Protein AF-A0A8S3IKU3-F1 (afdb_monomer)

Sequence (130 aa):
AINTFRRENDRFWILTIHPTLNLFAAGHDNGMLVFKLERERPVYAVVGNLVYYVKEKYLRRLEITTSKDVPLMQLRSGPRAPYYSMSYNPAENAILLTTRVPAQPDTSIYDLYTIPKDAGESNSSTQSPD

Secondary structure (DSSP, 8-state):
-PPP---TT--EEEEEE-SSSS-EEEEETTEEEEE-SS-----EEEETTEEEEEETTEEEEEETTTTEEEEEEEPP---SSPP-EEEEETTTTEEEEEEEETTEEEEEEEEEEEPPTTTT----------

InterPro domains:
  IPR015943 WD40/YVTN repeat-like-containing domain superfamily [G3DSA:2.130.10.10] (1-38)

Structure (mmCIF, N/CA/C/O backbone):
data_AF-A0A8S3IKU3-F1
#
_entry.id   AF-A0A8S3IKU3-F1
#
loop_
_atom_site.group_PDB
_atom_site.id
_atom_site.type_symbol
_atom_site.label_atom_id
_atom_site.label_alt_id
_atom_site.label_comp_id
_atom_site.label_asym_id
_atom_site.label_entity_id
_atom_site.label_seq_id
_atom_site.pdbx_PDB_ins_code
_atom_site.Cartn_x
_atom_site.Cartn_y
_atom_site.Cartn_z
_atom_site.occupancy
_atom_site.B_iso_or_equiv
_atom_site.auth_seq_id
_atom_site.auth_comp_i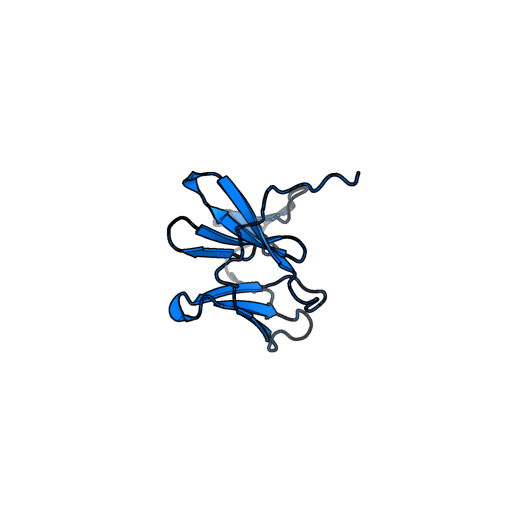d
_atom_site.auth_asym_id
_atom_site.auth_atom_id
_atom_site.pdbx_PDB_model_num
ATOM 1 N N . ALA A 1 1 ? 13.731 -6.017 -0.900 1.00 52.28 1 ALA A N 1
ATOM 2 C CA . ALA A 1 1 ? 14.420 -6.747 -1.977 1.00 52.28 1 ALA A CA 1
ATOM 3 C C . ALA A 1 1 ? 14.115 -6.056 -3.297 1.00 52.28 1 ALA A C 1
ATOM 5 O O . ALA A 1 1 ? 12.947 -5.790 -3.563 1.00 52.28 1 ALA A O 1
ATOM 6 N N . ILE A 1 2 ? 15.150 -5.705 -4.060 1.00 59.25 2 ILE A N 1
ATOM 7 C CA . ILE A 1 2 ? 15.010 -5.272 -5.454 1.00 59.25 2 ILE A CA 1
ATOM 8 C C . ILE A 1 2 ? 14.673 -6.523 -6.267 1.00 59.25 2 ILE A C 1
ATOM 10 O O . ILE A 1 2 ? 15.374 -7.527 -6.157 1.00 59.25 2 ILE A O 1
ATOM 14 N N . ASN A 1 3 ? 13.583 -6.484 -7.032 1.00 66.06 3 ASN A N 1
ATOM 15 C CA . ASN A 1 3 ? 13.268 -7.565 -7.961 1.00 66.06 3 ASN A CA 1
ATOM 16 C C . ASN A 1 3 ? 14.167 -7.426 -9.190 1.00 66.06 3 ASN A C 1
ATOM 18 O O . ASN A 1 3 ? 14.099 -6.420 -9.895 1.00 66.06 3 ASN A O 1
ATOM 22 N N . THR A 1 4 ? 14.983 -8.443 -9.449 1.00 70.38 4 THR A N 1
ATOM 23 C CA . THR A 1 4 ? 15.854 -8.496 -10.624 1.00 70.38 4 THR A CA 1
ATOM 24 C C . THR A 1 4 ? 15.169 -9.298 -11.723 1.00 70.38 4 THR A C 1
ATOM 26 O O . THR A 1 4 ? 14.902 -10.4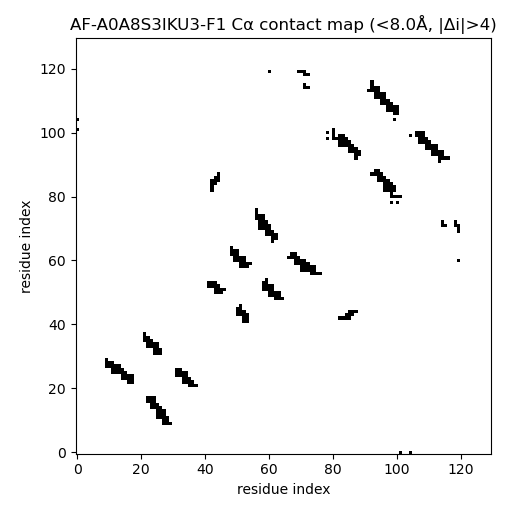85 -11.553 1.00 70.38 4 THR A O 1
ATOM 29 N N . PHE A 1 5 ? 14.903 -8.656 -12.860 1.00 72.25 5 PHE A N 1
ATOM 30 C CA . PHE A 1 5 ? 14.415 -9.315 -14.070 1.00 72.25 5 PHE A CA 1
ATOM 31 C C . PHE A 1 5 ? 15.546 -9.374 -15.089 1.00 72.25 5 PHE A C 1
ATOM 33 O O . PHE A 1 5 ? 16.197 -8.365 -15.353 1.00 72.25 5 PHE A O 1
ATOM 40 N N . ARG A 1 6 ? 15.779 -10.552 -15.669 1.00 79.19 6 ARG A N 1
ATOM 41 C CA . ARG A 1 6 ? 16.803 -10.760 -16.693 1.00 79.19 6 ARG A CA 1
ATOM 42 C C . ARG A 1 6 ? 16.130 -11.137 -18.007 1.00 79.19 6 ARG A C 1
ATOM 44 O O . ARG A 1 6 ? 15.289 -12.031 -18.030 1.00 79.19 6 ARG A O 1
ATOM 51 N N . ARG A 1 7 ? 16.496 -10.445 -19.086 1.00 81.25 7 ARG A N 1
ATOM 52 C CA . ARG A 1 7 ? 16.055 -10.738 -20.453 1.00 81.25 7 ARG A CA 1
ATOM 53 C C . ARG A 1 7 ? 17.279 -10.850 -21.344 1.00 81.25 7 ARG A C 1
ATOM 55 O O . ARG A 1 7 ? 17.833 -9.846 -21.765 1.00 81.25 7 ARG A O 1
ATOM 62 N N . GLU A 1 8 ? 17.734 -12.078 -21.555 1.00 81.06 8 GLU A N 1
ATOM 63 C CA . GLU A 1 8 ? 19.041 -12.343 -22.173 1.00 81.06 8 GLU A CA 1
ATOM 64 C C . GLU A 1 8 ? 19.095 -12.001 -23.663 1.00 81.06 8 GLU A C 1
ATOM 66 O O . GLU A 1 8 ? 20.161 -11.676 -24.172 1.00 81.06 8 GLU A O 1
ATOM 71 N N . ASN A 1 9 ? 17.944 -12.018 -24.335 1.00 86.12 9 ASN A N 1
ATOM 72 C CA . ASN A 1 9 ? 17.846 -11.790 -25.776 1.00 86.12 9 ASN A CA 1
ATOM 73 C C . ASN A 1 9 ? 17.394 -10.366 -26.143 1.00 86.12 9 ASN A C 1
ATOM 75 O O . ASN A 1 9 ? 17.254 -10.071 -27.324 1.00 86.12 9 ASN A O 1
ATOM 79 N N . ASP A 1 10 ? 17.147 -9.492 -25.161 1.00 88.81 10 ASP A N 1
ATOM 80 C CA . ASP A 1 10 ? 16.719 -8.112 -25.411 1.00 88.81 10 ASP A CA 1
ATOM 81 C C . ASP A 1 10 ? 17.933 -7.172 -25.358 1.00 88.81 10 ASP A C 1
ATOM 83 O O . ASP A 1 10 ? 18.500 -6.939 -24.285 1.00 88.81 10 ASP A O 1
ATOM 87 N N . ARG A 1 11 ? 18.323 -6.577 -26.495 1.00 92.75 11 ARG A N 1
ATOM 88 C CA . ARG A 1 11 ? 19.300 -5.483 -26.491 1.00 92.75 11 ARG A CA 1
ATOM 89 C C . ARG A 1 11 ? 18.597 -4.174 -26.150 1.00 92.75 11 ARG A C 1
ATOM 91 O O . ARG A 1 11 ? 17.778 -3.675 -26.916 1.00 92.75 11 ARG A O 1
ATOM 98 N N . PHE A 1 12 ? 18.961 -3.586 -25.016 1.00 93.00 12 PHE A N 1
ATOM 99 C CA . PHE A 1 12 ? 18.531 -2.243 -24.631 1.00 93.00 12 PHE A CA 1
ATOM 100 C C . PHE A 1 12 ? 19.454 -1.198 -25.262 1.00 93.00 12 PHE A C 1
ATOM 102 O O . PHE A 1 12 ? 20.677 -1.325 -25.187 1.00 93.00 12 PHE A O 1
ATOM 109 N N . TRP A 1 13 ? 18.884 -0.170 -25.887 1.00 95.62 13 TRP A N 1
ATOM 110 C CA . TRP A 1 13 ? 19.659 0.849 -26.614 1.00 95.62 13 TRP A CA 1
ATOM 111 C C . TRP A 1 13 ? 19.247 2.291 -26.302 1.00 95.62 13 TRP A C 1
ATOM 113 O O . TRP A 1 13 ? 19.937 3.221 -26.715 1.00 95.62 13 TRP A O 1
ATOM 123 N N . ILE A 1 14 ? 18.181 2.498 -25.527 1.00 96.75 14 ILE A N 1
ATOM 124 C CA . ILE A 1 14 ? 17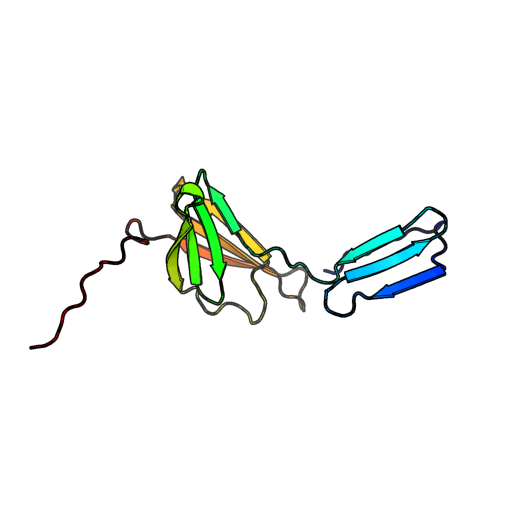.807 3.817 -25.010 1.00 96.75 14 ILE A CA 1
ATOM 125 C C . ILE A 1 14 ? 17.295 3.710 -23.575 1.00 96.75 14 ILE A C 1
ATOM 127 O O . ILE A 1 14 ? 16.593 2.762 -23.217 1.00 96.75 14 ILE A O 1
ATOM 131 N N . LEU A 1 15 ? 17.639 4.707 -22.763 1.00 96.75 15 LEU A N 1
ATOM 132 C CA . LEU A 1 15 ? 17.191 4.856 -21.386 1.00 96.75 15 LEU A CA 1
ATOM 133 C C . LEU A 1 15 ? 16.823 6.321 -21.145 1.00 96.75 15 LEU A C 1
ATOM 135 O O . LEU A 1 15 ? 17.574 7.218 -21.522 1.00 96.75 15 LEU A O 1
ATOM 139 N N . THR A 1 16 ? 15.688 6.563 -20.497 1.00 96.81 16 THR A N 1
ATOM 140 C CA . THR A 1 16 ? 15.307 7.896 -20.022 1.00 96.81 16 THR A CA 1
ATOM 141 C C . THR A 1 16 ? 14.713 7.816 -18.625 1.00 96.81 16 THR A C 1
ATOM 143 O O . THR A 1 16 ? 14.093 6.820 -18.252 1.00 96.81 16 THR A O 1
ATOM 146 N N . ILE A 1 17 ? 14.912 8.871 -17.845 1.00 96.75 17 ILE A N 1
ATOM 147 C CA . ILE A 1 17 ? 14.441 8.990 -16.468 1.00 96.75 17 ILE A CA 1
ATOM 148 C C . ILE A 1 17 ? 13.369 10.076 -16.459 1.00 96.75 17 ILE A C 1
ATOM 150 O O . ILE A 1 17 ? 13.547 11.122 -17.086 1.00 96.75 17 ILE A O 1
ATOM 154 N N . HIS A 1 18 ? 12.251 9.851 -15.770 1.00 95.81 18 HIS A N 1
ATOM 155 C CA . HIS A 1 18 ? 11.269 10.916 -15.599 1.00 95.81 18 HIS A CA 1
ATOM 156 C C . HIS A 1 18 ? 11.874 12.030 -14.725 1.00 95.81 18 HIS A C 1
ATOM 158 O O . HIS A 1 18 ? 12.461 11.718 -13.690 1.00 95.81 18 HIS A O 1
ATOM 164 N N . PRO A 1 19 ? 11.723 13.323 -15.072 1.00 95.25 19 PRO A N 1
ATOM 165 C CA . PRO A 1 19 ? 12.419 14.411 -14.376 1.00 95.25 19 PRO A CA 1
ATOM 166 C C . PRO A 1 19 ? 12.029 14.565 -12.898 1.00 95.25 19 PRO A C 1
ATOM 168 O O . PRO A 1 19 ? 12.805 15.099 -12.112 1.00 95.25 19 PRO A O 1
ATOM 171 N N . THR A 1 20 ? 10.828 14.121 -12.515 1.00 91.69 20 THR A N 1
ATOM 172 C CA . THR A 1 20 ? 10.272 14.324 -11.161 1.00 91.69 20 THR A CA 1
ATOM 173 C C . THR A 1 20 ? 9.635 13.089 -10.528 1.00 91.69 20 THR A C 1
ATOM 175 O O . THR A 1 20 ? 9.281 13.126 -9.354 1.00 91.69 20 THR A O 1
ATOM 178 N N . LEU A 1 21 ? 9.450 12.005 -11.284 1.00 90.12 21 LEU A N 1
ATOM 179 C CA . LEU A 1 21 ? 8.772 10.804 -10.794 1.00 90.12 21 LEU A CA 1
ATOM 180 C C . LEU A 1 21 ? 9.808 9.707 -10.620 1.00 90.12 21 LEU A C 1
ATOM 182 O O . LEU A 1 21 ? 10.816 9.665 -11.321 1.00 90.12 21 LEU A O 1
ATOM 186 N N . ASN A 1 22 ? 9.502 8.778 -9.728 1.00 89.69 22 ASN A N 1
ATOM 187 C CA . ASN A 1 22 ? 10.260 7.558 -9.504 1.00 89.69 22 ASN A CA 1
ATOM 188 C C . ASN A 1 22 ? 9.999 6.574 -10.672 1.00 89.69 22 ASN A C 1
ATOM 190 O O . ASN A 1 22 ? 9.357 5.537 -10.550 1.00 89.69 22 ASN A O 1
ATOM 194 N N . LEU A 1 23 ? 10.402 6.954 -11.880 1.00 92.75 23 LEU A N 1
ATOM 195 C CA . LEU A 1 23 ? 10.156 6.179 -13.089 1.00 92.75 23 LEU A CA 1
ATOM 196 C C . LEU A 1 23 ? 11.341 6.299 -14.039 1.00 92.75 23 LEU A C 1
ATOM 198 O O . LEU A 1 23 ? 11.900 7.381 -14.221 1.00 92.75 23 LEU A O 1
ATOM 202 N N . PHE A 1 24 ? 11.670 5.199 -14.704 1.00 94.00 24 PHE A N 1
ATOM 203 C CA . PHE A 1 24 ? 12.543 5.215 -15.871 1.00 94.00 24 PHE A CA 1
ATOM 204 C C . PHE A 1 24 ? 11.964 4.333 -16.973 1.00 94.00 24 PHE A C 1
ATOM 206 O O . PHE A 1 24 ? 11.297 3.335 -16.698 1.00 94.00 24 PHE A O 1
ATOM 213 N N . ALA A 1 25 ? 12.204 4.712 -18.222 1.00 96.56 25 ALA A N 1
ATOM 214 C CA . ALA A 1 25 ? 11.800 3.951 -19.392 1.00 96.56 25 ALA A CA 1
ATOM 215 C C . ALA A 1 25 ? 13.036 3.445 -20.134 1.00 96.56 25 ALA A C 1
ATOM 217 O O . ALA A 1 25 ? 14.004 4.181 -20.325 1.00 96.56 25 ALA A O 1
ATOM 218 N N . ALA A 1 26 ? 12.991 2.185 -20.545 1.00 95.56 26 ALA A N 1
ATOM 219 C CA . ALA A 1 26 ? 14.053 1.499 -21.260 1.00 95.56 26 ALA A CA 1
ATOM 220 C C . ALA A 1 26 ? 13.491 0.945 -22.574 1.00 95.56 26 ALA A C 1
ATOM 222 O O . ALA A 1 26 ? 12.533 0.168 -22.560 1.00 95.56 26 ALA A O 1
ATOM 223 N N . GLY A 1 27 ? 14.068 1.361 -23.700 1.00 96.75 27 GLY A N 1
ATOM 224 C CA . GLY A 1 27 ? 13.730 0.841 -25.024 1.00 96.75 27 GLY A CA 1
ATOM 225 C C . GLY A 1 27 ? 14.683 -0.281 -25.432 1.00 96.75 27 GLY A C 1
ATOM 226 O O . GLY A 1 27 ? 15.896 -0.185 -25.219 1.00 96.75 27 GLY A O 1
ATOM 227 N N . HIS A 1 28 ? 14.122 -1.342 -26.001 1.00 95.25 28 HIS A N 1
ATOM 228 C CA . HIS A 1 28 ? 14.832 -2.513 -26.503 1.00 95.25 28 HIS A CA 1
ATOM 229 C C . HIS A 1 28 ? 14.224 -2.990 -27.825 1.00 95.25 28 HIS A C 1
ATOM 231 O O . HIS A 1 28 ? 13.190 -2.491 -28.261 1.00 95.25 28 HIS A O 1
ATOM 237 N N . ASP A 1 29 ? 14.854 -3.972 -28.464 1.00 94.31 29 ASP A N 1
ATOM 238 C CA . ASP A 1 29 ? 14.460 -4.471 -29.793 1.00 94.31 29 ASP A CA 1
ATOM 239 C C . ASP A 1 29 ? 12.981 -4.887 -29.904 1.00 94.31 29 ASP A C 1
ATOM 241 O O . ASP A 1 29 ? 12.358 -4.705 -30.946 1.00 94.31 29 ASP A O 1
ATOM 245 N N . ASN A 1 30 ? 12.403 -5.402 -28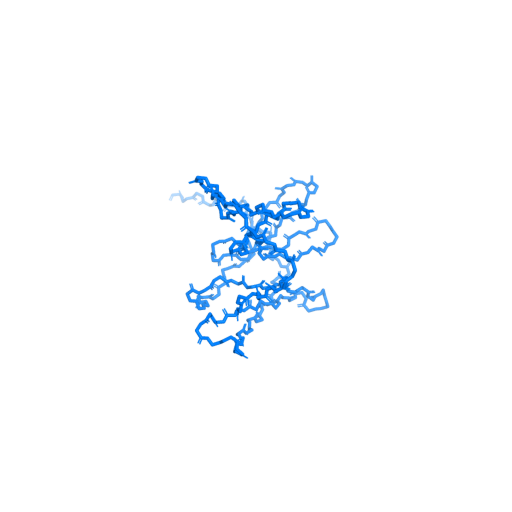.816 1.00 91.69 30 ASN A N 1
ATOM 246 C CA . ASN A 1 30 ? 11.024 -5.892 -28.766 1.00 91.69 30 ASN A CA 1
ATOM 247 C C . ASN A 1 30 ? 10.020 -4.870 -28.189 1.00 91.69 30 ASN A C 1
ATOM 249 O O . ASN A 1 30 ? 8.859 -5.220 -27.973 1.00 91.69 30 ASN A O 1
ATOM 253 N N . GLY A 1 31 ? 10.436 -3.627 -27.906 1.00 92.62 31 GLY A N 1
ATOM 254 C CA . GLY A 1 31 ? 9.543 -2.564 -27.435 1.00 92.62 31 GLY A CA 1
ATOM 255 C C . GLY A 1 31 ? 10.111 -1.697 -26.309 1.00 92.62 31 GLY A C 1
ATOM 256 O O . GLY A 1 31 ? 11.276 -1.306 -26.316 1.00 92.62 31 GLY A O 1
ATOM 257 N N . MET A 1 32 ? 9.255 -1.336 -25.349 1.00 92.81 32 MET A N 1
ATOM 258 C CA . MET A 1 32 ? 9.585 -0.424 -24.250 1.00 92.81 32 MET A CA 1
ATOM 259 C C . MET A 1 32 ? 9.085 -0.968 -22.912 1.00 92.81 32 MET A C 1
ATOM 261 O O . MET A 1 32 ? 7.960 -1.456 -22.802 1.00 92.81 32 MET A O 1
ATOM 265 N N . LEU A 1 33 ? 9.908 -0.815 -21.878 1.00 92.88 33 LEU A N 1
ATOM 266 C CA . LEU A 1 33 ? 9.574 -1.119 -20.490 1.00 92.88 33 LEU A CA 1
ATOM 267 C C . LEU A 1 33 ? 9.616 0.163 -19.660 1.00 92.88 33 LEU A C 1
ATOM 269 O O . LEU A 1 33 ? 10.548 0.951 -19.793 1.00 92.88 33 LEU A O 1
ATOM 273 N N . VAL A 1 34 ? 8.634 0.350 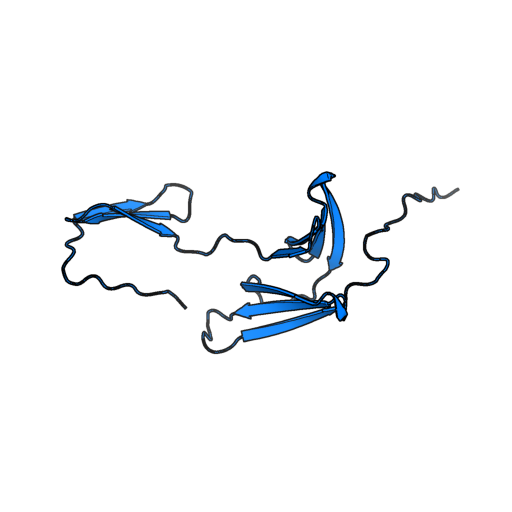-18.777 1.00 92.75 34 VAL A N 1
ATOM 274 C CA . VAL A 1 34 ? 8.621 1.437 -17.788 1.00 92.75 34 VAL A CA 1
ATOM 275 C C . VAL A 1 34 ? 8.735 0.822 -16.402 1.00 92.75 34 VAL A C 1
ATOM 277 O O . VAL A 1 34 ? 7.899 0.017 -15.992 1.00 92.75 34 VAL A O 1
ATOM 280 N N . PHE A 1 35 ? 9.782 1.201 -15.681 1.00 88.81 35 PHE A N 1
ATOM 281 C CA . PHE A 1 35 ? 10.095 0.699 -14.355 1.00 88.81 35 PHE A CA 1
ATOM 282 C C . PHE A 1 35 ? 9.860 1.768 -13.301 1.00 88.81 35 PHE A C 1
ATOM 284 O O . PHE A 1 35 ? 10.139 2.945 -13.514 1.00 88.81 35 PHE A O 1
ATOM 291 N N . LYS A 1 36 ? 9.403 1.315 -12.137 1.00 88.62 36 LYS A N 1
ATOM 292 C CA . LYS A 1 36 ? 9.258 2.107 -10.921 1.00 88.62 36 LYS A CA 1
ATOM 293 C C . LYS A 1 36 ? 10.273 1.600 -9.897 1.00 88.62 36 LYS A C 1
ATOM 295 O O . LYS A 1 36 ? 10.265 0.407 -9.599 1.00 88.62 36 LYS A O 1
ATOM 300 N N . LEU A 1 37 ? 11.153 2.466 -9.405 1.00 78.75 37 LEU A N 1
ATOM 301 C CA . LEU A 1 37 ? 12.239 2.125 -8.470 1.00 78.75 37 LEU A CA 1
ATOM 302 C C . LEU A 1 37 ? 11.690 1.800 -7.078 1.00 78.75 37 LEU A C 1
ATOM 304 O O . LEU A 1 37 ? 12.057 0.804 -6.458 1.00 78.75 37 LEU A O 1
ATOM 308 N N . GLU A 1 38 ? 10.768 2.634 -6.609 1.00 77.69 38 GLU A N 1
ATOM 309 C CA . GLU A 1 38 ? 10.171 2.556 -5.288 1.00 77.69 38 GLU A CA 1
ATOM 310 C C . GLU A 1 38 ? 8.674 2.284 -5.371 1.00 77.69 38 GLU A C 1
ATOM 312 O O . GLU A 1 38 ? 7.945 2.736 -6.262 1.00 77.69 38 GLU A O 1
ATOM 317 N N . ARG A 1 39 ? 8.171 1.536 -4.396 1.00 78.06 39 ARG A N 1
ATOM 318 C CA . ARG A 1 39 ? 6.739 1.304 -4.284 1.00 78.06 39 ARG A CA 1
ATOM 319 C C . ARG A 1 39 ? 6.066 2.565 -3.742 1.00 78.06 39 ARG A C 1
ATOM 321 O O . ARG A 1 39 ? 6.195 2.871 -2.568 1.00 78.06 39 ARG A O 1
ATOM 328 N N . GLU A 1 40 ? 5.238 3.201 -4.562 1.00 74.31 40 GLU A N 1
ATOM 329 C CA . GLU A 1 40 ? 4.404 4.330 -4.112 1.00 74.31 40 GLU A CA 1
ATOM 330 C C . GLU A 1 40 ? 3.071 3.912 -3.493 1.00 74.31 40 GLU A C 1
ATOM 332 O O . GLU A 1 40 ? 2.400 4.752 -2.913 1.00 74.31 40 GLU A O 1
ATOM 337 N N . ARG A 1 41 ? 2.647 2.644 -3.628 1.00 79.06 41 ARG A N 1
ATOM 338 C CA . ARG A 1 41 ? 1.336 2.195 -3.127 1.00 79.06 41 ARG A CA 1
ATOM 339 C C . ARG A 1 41 ? 1.267 2.396 -1.608 1.00 79.06 41 ARG A C 1
ATOM 341 O O . ARG A 1 41 ? 1.924 1.606 -0.912 1.00 79.06 41 ARG A O 1
ATOM 348 N N . PRO A 1 42 ? 0.463 3.360 -1.110 1.00 84.38 42 PRO A N 1
ATOM 349 C CA . PRO A 1 42 ? 0.258 3.545 0.315 1.00 84.38 42 PRO A CA 1
ATOM 350 C C . PRO A 1 42 ? -0.321 2.272 0.915 1.00 84.38 42 PRO A C 1
ATOM 352 O O . PRO A 1 42 ? -0.874 1.419 0.215 1.00 84.38 42 PRO A O 1
ATOM 355 N N . VAL A 1 43 ? -0.170 2.122 2.219 1.00 91.25 43 VAL A N 1
ATOM 356 C CA . VAL A 1 43 ? -0.639 0.924 2.902 1.00 91.25 43 VAL A CA 1
ATOM 357 C C . VAL A 1 43 ? -2.093 1.119 3.279 1.00 91.25 43 VAL A C 1
ATOM 359 O O . VAL A 1 43 ? -2.411 2.059 4.008 1.00 91.25 43 VAL A O 1
ATOM 362 N N . TYR A 1 44 ? -2.958 0.248 2.766 1.00 95.50 44 TYR A N 1
ATOM 363 C CA . TYR A 1 44 ? -4.387 0.309 3.023 1.00 95.50 44 TYR A CA 1
ATOM 364 C C . TYR A 1 44 ? -5.032 -1.079 3.043 1.00 95.50 44 TYR A C 1
ATOM 366 O O . TYR A 1 44 ? -4.480 -2.038 2.501 1.00 95.50 44 TYR A O 1
ATOM 374 N N . ALA A 1 45 ? -6.220 -1.154 3.636 1.00 95.56 45 ALA A N 1
ATOM 375 C CA . ALA A 1 45 ? -7.140 -2.280 3.561 1.00 95.56 45 ALA A CA 1
ATOM 376 C C . ALA A 1 45 ? -8.550 -1.750 3.268 1.00 95.56 45 ALA A C 1
ATOM 378 O O . ALA A 1 45 ? -8.981 -0.769 3.873 1.00 95.56 45 ALA A O 1
ATOM 379 N N . VAL A 1 46 ? -9.262 -2.387 2.335 1.00 95.12 46 VAL A N 1
ATOM 380 C CA . VAL A 1 46 ? -10.633 -2.010 1.955 1.00 95.12 46 VAL A CA 1
ATOM 381 C C . VAL A 1 46 ? -11.610 -3.024 2.531 1.00 95.12 46 VAL A C 1
ATOM 383 O O . VAL A 1 46 ? -11.409 -4.228 2.382 1.00 95.12 46 VAL A O 1
ATOM 386 N N . VAL A 1 47 ? -12.662 -2.536 3.183 1.00 93.56 47 VAL A N 1
ATOM 387 C CA . VAL A 1 47 ? -13.695 -3.345 3.836 1.00 93.56 47 VAL A CA 1
ATOM 388 C C . VAL A 1 47 ? -15.052 -2.711 3.547 1.00 93.56 47 VAL A C 1
ATOM 390 O O . VAL A 1 47 ? -15.437 -1.723 4.172 1.00 93.56 47 VAL A O 1
ATOM 393 N N . GLY A 1 48 ? -15.776 -3.249 2.565 1.00 93.88 48 GLY A N 1
ATOM 394 C CA . GLY A 1 48 ? -17.010 -2.627 2.080 1.00 93.88 48 GLY A CA 1
ATOM 395 C C . GLY A 1 48 ? -16.758 -1.191 1.602 1.00 93.88 48 GLY A C 1
ATOM 396 O O . GLY A 1 48 ? -15.941 -0.972 0.712 1.00 93.88 48 GLY A O 1
ATOM 397 N N . ASN A 1 49 ? -17.440 -0.220 2.216 1.00 95.00 49 ASN A N 1
ATOM 398 C CA . ASN A 1 49 ? -17.310 1.210 1.908 1.00 95.00 49 ASN A CA 1
ATOM 399 C C . ASN A 1 49 ? -16.175 1.923 2.675 1.00 95.00 49 ASN A C 1
ATOM 401 O O . ASN A 1 49 ? -16.025 3.140 2.578 1.00 95.00 49 ASN A O 1
ATOM 405 N N . LEU A 1 50 ? -15.411 1.192 3.487 1.00 94.62 50 LEU A N 1
ATOM 406 C CA . LEU A 1 50 ? -14.373 1.750 4.347 1.00 94.62 50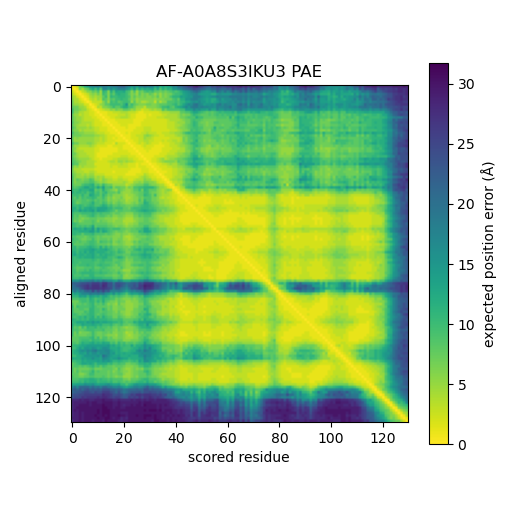 LEU A CA 1
ATOM 407 C C . LEU A 1 50 ? -12.984 1.430 3.796 1.00 94.62 50 LEU A C 1
ATOM 409 O O . LEU A 1 50 ? -12.699 0.298 3.407 1.00 94.62 50 LEU A O 1
ATOM 413 N N . VAL A 1 51 ? -12.097 2.418 3.830 1.00 96.25 51 VAL A N 1
ATOM 414 C CA . VAL A 1 51 ? -10.667 2.268 3.563 1.00 96.25 51 VAL A CA 1
ATOM 415 C C . VAL A 1 51 ? -9.909 2.611 4.831 1.00 96.25 51 VAL A C 1
ATOM 417 O O . VAL A 1 51 ? -9.913 3.754 5.288 1.00 96.25 51 VAL A O 1
ATOM 420 N N . TYR A 1 52 ? -9.227 1.623 5.391 1.00 96.31 52 TYR A N 1
ATOM 421 C CA . TYR A 1 52 ? -8.227 1.839 6.425 1.00 96.31 52 TYR A CA 1
ATOM 422 C C . TYR A 1 52 ? -6.905 2.148 5.752 1.00 96.31 52 TYR A C 1
ATOM 424 O O . TYR A 1 52 ? -6.514 1.426 4.841 1.00 96.31 52 TYR A O 1
ATOM 432 N N . TYR A 1 53 ? -6.213 3.199 6.173 1.00 95.56 53 TYR A N 1
ATOM 433 C CA . TYR A 1 53 ? -4.933 3.567 5.581 1.00 95.56 53 TYR A CA 1
ATOM 434 C C . TYR A 1 53 ? -4.010 4.245 6.591 1.00 95.56 53 TYR A C 1
ATOM 436 O O . TYR A 1 53 ? -4.455 4.753 7.622 1.00 95.56 53 TYR A O 1
ATOM 444 N N . VAL A 1 54 ? -2.707 4.235 6.303 1.00 93.31 54 VAL A N 1
ATOM 445 C CA . VAL A 1 54 ? -1.714 4.951 7.113 1.00 93.31 54 VAL A CA 1
ATOM 446 C C . VAL A 1 54 ? -1.362 6.275 6.452 1.00 93.31 54 VAL A C 1
ATOM 448 O O . VAL A 1 54 ? -0.956 6.305 5.289 1.00 93.31 54 VAL A O 1
ATOM 451 N N . LYS A 1 55 ? -1.461 7.364 7.215 1.00 91.44 55 LYS A N 1
ATOM 452 C CA . LYS A 1 55 ? -0.947 8.683 6.836 1.00 91.44 55 LYS A CA 1
ATOM 453 C C . LYS A 1 55 ? -0.111 9.230 7.975 1.00 91.44 55 LYS A C 1
ATOM 455 O O . LYS A 1 55 ? -0.590 9.315 9.105 1.00 91.44 55 LYS A O 1
ATOM 460 N N . GLU A 1 56 ? 1.129 9.595 7.664 1.00 87.25 56 GLU A N 1
ATOM 461 C CA . GLU A 1 56 ? 2.123 10.016 8.655 1.00 87.25 56 GLU A CA 1
ATOM 462 C C . GLU A 1 56 ? 2.272 8.950 9.754 1.00 87.25 56 GLU A C 1
ATOM 464 O O . GLU A 1 56 ? 2.759 7.854 9.486 1.00 87.25 56 GLU A O 1
ATOM 469 N N . LYS A 1 57 ? 1.827 9.245 10.979 1.00 88.50 57 LYS A N 1
ATOM 470 C CA . LYS A 1 57 ? 1.850 8.320 12.120 1.00 88.50 57 LYS A CA 1
ATOM 471 C C . LYS A 1 57 ? 0.457 7.878 12.559 1.00 88.50 57 LYS A C 1
ATOM 473 O O . LYS A 1 57 ? 0.319 7.351 13.655 1.00 88.50 57 LYS A O 1
ATOM 478 N N . TYR A 1 58 ? -0.571 8.095 11.746 1.00 92.56 58 TYR A N 1
ATOM 479 C CA . TYR A 1 58 ? -1.949 7.786 12.110 1.00 92.56 58 TYR A CA 1
ATOM 480 C C . TYR A 1 58 ? -2.523 6.686 11.232 1.00 92.56 58 TYR A C 1
ATOM 482 O O . TYR A 1 58 ? -2.418 6.725 10.003 1.00 92.56 58 TYR A O 1
ATOM 490 N N . LEU A 1 59 ? -3.189 5.738 11.883 1.00 94.56 59 LEU A N 1
ATOM 491 C CA . LEU A 1 59 ? -4.174 4.900 11.227 1.00 94.56 59 LEU A CA 1
ATOM 492 C C . LEU A 1 59 ? -5.445 5.728 11.045 1.00 94.56 59 LEU A C 1
ATOM 494 O O . LEU A 1 59 ? -5.956 6.310 12.005 1.00 94.56 59 LEU A O 1
ATOM 498 N N . ARG A 1 60 ? -5.955 5.772 9.821 1.00 95.88 60 ARG A N 1
ATOM 499 C CA . ARG A 1 60 ? -7.133 6.551 9.441 1.00 95.88 60 ARG A CA 1
ATOM 500 C C . ARG A 1 60 ? -8.166 5.657 8.774 1.00 95.88 60 ARG A C 1
ATOM 502 O O . ARG A 1 60 ? -7.814 4.638 8.179 1.00 95.88 60 ARG A O 1
ATOM 509 N N . ARG A 1 61 ? -9.431 6.057 8.874 1.00 95.81 61 ARG A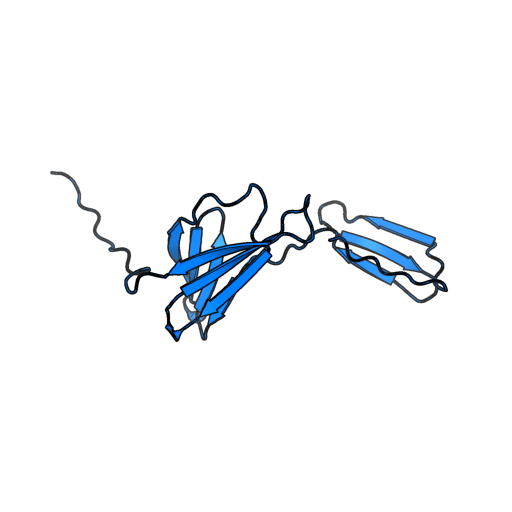 N 1
ATOM 510 C CA . ARG A 1 61 ? -10.565 5.443 8.184 1.00 95.81 61 ARG A CA 1
ATOM 511 C C . ARG A 1 61 ? -11.201 6.474 7.272 1.00 95.81 61 ARG A C 1
ATOM 513 O O . ARG A 1 61 ? -11.669 7.503 7.751 1.00 95.81 61 ARG A O 1
ATOM 520 N N . LEU A 1 62 ? -11.241 6.162 5.987 1.00 96.69 62 LEU A N 1
ATOM 521 C CA . LEU A 1 62 ? -11.984 6.902 4.981 1.00 96.69 62 LEU A CA 1
ATOM 522 C C . LEU A 1 62 ? -13.248 6.120 4.629 1.00 96.69 62 LEU A C 1
ATOM 524 O O . LEU A 1 62 ? -13.170 4.948 4.274 1.00 96.69 62 LEU A O 1
ATOM 528 N N . GLU A 1 63 ? -14.400 6.766 4.700 1.00 96.62 63 GLU A N 1
ATOM 529 C CA . GLU A 1 63 ? -15.630 6.265 4.095 1.00 96.62 63 GLU A CA 1
ATOM 530 C C . GLU A 1 63 ? -15.724 6.781 2.654 1.00 96.62 63 GLU A C 1
ATOM 532 O O . GLU A 1 63 ? -15.751 7.990 2.431 1.00 96.62 63 GLU A O 1
ATOM 537 N N . ILE A 1 64 ? -15.747 5.882 1.664 1.00 95.81 64 ILE A N 1
ATOM 538 C CA . ILE A 1 64 ? -15.614 6.259 0.246 1.00 95.81 64 ILE A CA 1
ATOM 539 C C . ILE A 1 64 ? -16.823 7.078 -0.220 1.00 95.81 64 ILE A C 1
ATOM 541 O O . ILE A 1 64 ? -16.647 8.113 -0.857 1.00 95.81 64 ILE A O 1
ATOM 545 N N . THR A 1 65 ? -18.049 6.656 0.112 1.00 96.62 65 THR A N 1
ATOM 546 C CA . THR A 1 65 ? -19.270 7.351 -0.344 1.00 96.62 65 THR A CA 1
ATOM 547 C C . THR A 1 65 ? -19.374 8.781 0.177 1.00 96.62 65 THR A C 1
ATOM 549 O O . THR A 1 65 ? -19.758 9.676 -0.569 1.00 96.62 65 THR A O 1
ATOM 552 N N . THR A 1 66 ? -19.049 9.009 1.450 1.00 96.75 66 THR A N 1
ATOM 553 C CA . THR A 1 66 ? -19.193 10.326 2.096 1.00 96.75 66 THR A CA 1
ATOM 554 C C . THR A 1 66 ? -17.910 11.153 2.034 1.00 96.75 66 THR A C 1
ATOM 556 O O . THR A 1 66 ? -17.922 12.331 2.381 1.00 96.75 66 THR A O 1
ATOM 559 N N . SER A 1 67 ? -16.792 10.539 1.629 1.00 96.25 67 SER A N 1
ATOM 560 C CA . SER A 1 67 ? -15.438 11.087 1.772 1.00 96.25 67 SER A CA 1
ATOM 561 C C . SER A 1 67 ? -15.091 11.501 3.211 1.00 96.25 67 SER A C 1
ATOM 563 O O . SER A 1 67 ? -14.181 12.302 3.431 1.00 96.25 67 SER A O 1
ATOM 565 N N . LYS A 1 68 ? -15.799 10.958 4.214 1.00 96.38 68 LYS A N 1
ATOM 566 C CA . LYS A 1 68 ? -15.533 11.242 5.625 1.00 96.38 68 LYS A CA 1
ATOM 567 C C . LYS A 1 68 ? -14.251 10.537 6.050 1.00 96.38 68 LYS A C 1
ATOM 569 O O . LYS A 1 68 ? -14.170 9.311 6.035 1.00 96.38 68 LYS A O 1
ATOM 574 N N . ASP A 1 69 ? -13.266 11.322 6.467 1.00 96.06 69 ASP A N 1
ATOM 575 C CA . ASP A 1 69 ? -11.940 10.850 6.851 1.00 96.06 69 ASP A CA 1
ATOM 576 C C . ASP A 1 69 ? -11.672 11.125 8.333 1.00 96.06 69 ASP A C 1
ATOM 578 O O . ASP A 1 69 ? -11.604 12.281 8.756 1.00 96.06 69 ASP A O 1
ATOM 582 N N . VAL A 1 70 ? -11.499 10.064 9.124 1.00 95.25 70 VAL A N 1
ATOM 583 C CA . VAL A 1 70 ? -11.314 10.169 10.575 1.00 95.25 70 VAL A CA 1
ATOM 584 C C . VAL A 1 70 ? -10.033 9.455 11.019 1.00 95.25 70 VAL A C 1
ATOM 586 O O . VAL A 1 70 ? -9.831 8.286 10.671 1.00 95.25 70 VAL A O 1
ATOM 589 N N . PRO A 1 71 ? -9.150 10.112 11.798 1.00 94.94 71 PRO A N 1
ATOM 590 C CA . PRO A 1 71 ? -8.048 9.422 12.456 1.00 94.94 71 PRO A CA 1
ATOM 591 C C . PRO A 1 71 ? -8.590 8.487 13.543 1.00 94.94 71 PRO A C 1
ATOM 593 O O . PRO A 1 71 ? -9.416 8.891 14.355 1.00 94.94 71 PRO A O 1
ATOM 596 N N . LEU A 1 72 ? -8.120 7.241 13.568 1.00 94.75 72 LEU A N 1
ATOM 597 C CA . LEU A 1 72 ? -8.545 6.244 14.554 1.00 94.75 72 LEU A CA 1
ATOM 598 C C . LEU A 1 72 ? -7.589 6.174 15.741 1.00 94.75 72 LEU A C 1
ATOM 600 O O . LEU A 1 72 ? -8.019 6.113 16.886 1.00 94.75 72 LEU A O 1
ATOM 604 N N . MET A 1 73 ? -6.287 6.144 15.460 1.00 93.56 73 MET A N 1
ATOM 605 C CA . MET A 1 73 ? -5.248 6.074 16.483 1.00 93.56 73 MET A CA 1
ATOM 606 C C . MET A 1 73 ? -3.900 6.510 15.928 1.00 93.56 73 MET A C 1
ATOM 608 O O . MET A 1 73 ? -3.631 6.399 14.726 1.00 93.56 73 MET A O 1
ATOM 612 N N . GLN A 1 74 ? -3.031 6.953 16.830 1.00 92.44 74 GLN A N 1
ATOM 613 C CA . GLN A 1 74 ? -1.619 7.109 16.534 1.00 92.44 74 GLN A CA 1
ATOM 614 C C . GLN A 1 74 ? -0.943 5.736 16.592 1.00 92.44 74 GLN A C 1
ATOM 616 O O . GLN A 1 74 ? -1.067 5.000 17.570 1.00 92.44 74 GLN A O 1
ATOM 621 N N . LEU A 1 75 ? -0.234 5.383 15.528 1.00 91.31 75 LEU A N 1
ATOM 622 C CA . LEU A 1 75 ? 0.592 4.189 15.474 1.00 91.31 75 LEU A CA 1
ATOM 623 C C . LEU A 1 75 ? 1.822 4.401 16.352 1.00 91.31 75 LEU A C 1
ATOM 625 O O . LEU A 1 75 ? 2.366 5.509 16.430 1.00 91.31 75 LEU A O 1
ATOM 629 N N . ARG A 1 76 ? 2.295 3.325 16.989 1.00 85.06 76 ARG A N 1
ATOM 630 C CA . ARG A 1 76 ? 3.582 3.367 17.685 1.00 85.06 76 ARG A CA 1
ATOM 631 C C . ARG A 1 76 ? 4.649 3.779 16.678 1.00 85.06 76 ARG A C 1
ATOM 633 O O . ARG A 1 76 ? 4.538 3.487 15.486 1.00 85.06 76 ARG A O 1
ATOM 640 N N . SER A 1 77 ? 5.677 4.479 17.154 1.00 65.44 77 SER A N 1
ATOM 641 C CA . SER A 1 77 ? 6.829 4.816 16.323 1.00 65.44 77 SER A CA 1
ATOM 642 C C . SER A 1 77 ? 7.578 3.522 15.984 1.00 65.44 77 SER A C 1
ATOM 644 O O . SER A 1 77 ? 8.521 3.146 16.672 1.00 65.44 77 SER A O 1
ATOM 646 N N . GLY A 1 78 ? 7.099 2.819 14.956 1.00 63.41 78 GLY A N 1
ATOM 647 C CA . GLY A 1 78 ? 7.766 1.695 14.314 1.00 63.41 78 GLY A CA 1
ATOM 648 C C . GLY A 1 78 ? 9.018 2.162 13.564 1.00 63.41 78 GLY A C 1
ATOM 649 O O . GLY A 1 78 ? 9.347 3.351 13.609 1.00 63.41 78 GLY A O 1
ATOM 650 N N . PRO A 1 79 ? 9.752 1.247 12.907 1.00 56.72 79 PRO A N 1
ATOM 651 C CA . PRO A 1 79 ? 11.085 1.502 12.357 1.00 56.72 79 PRO A CA 1
ATOM 652 C C . PRO A 1 79 ? 11.117 2.763 11.487 1.00 56.72 79 PRO A C 1
ATOM 654 O O . PRO A 1 79 ? 10.104 3.146 10.916 1.00 56.72 79 PRO A O 1
ATOM 657 N N . ARG A 1 80 ? 12.295 3.364 11.274 1.00 66.00 80 ARG A N 1
ATOM 658 C CA . ARG A 1 80 ? 12.487 4.495 10.332 1.00 66.00 80 ARG A CA 1
ATOM 659 C C . ARG A 1 80 ? 11.983 4.223 8.892 1.00 66.00 80 ARG A C 1
ATOM 661 O O . ARG A 1 80 ? 12.054 5.115 8.055 1.00 66.00 80 ARG A O 1
ATOM 668 N N . ALA A 1 81 ? 11.530 3.003 8.597 1.00 76.44 81 ALA A N 1
ATOM 669 C CA . ALA A 1 81 ? 11.049 2.544 7.307 1.00 76.44 81 ALA A CA 1
ATOM 670 C C . ALA A 1 81 ? 9.509 2.607 7.214 1.00 76.44 81 ALA A C 1
ATOM 672 O O . ALA A 1 81 ? 8.820 2.334 8.198 1.00 76.44 81 ALA A O 1
ATOM 673 N N . PRO A 1 82 ? 8.955 2.914 6.029 1.00 82.06 82 PRO A N 1
ATOM 674 C CA . PRO A 1 82 ? 7.515 2.906 5.806 1.00 82.06 82 PRO A CA 1
ATOM 675 C C . PRO A 1 82 ? 6.930 1.496 5.954 1.00 82.06 82 PRO A C 1
ATOM 677 O O . PRO A 1 82 ? 7.577 0.492 5.638 1.00 82.06 82 PRO A O 1
ATOM 680 N N . TYR A 1 83 ? 5.667 1.426 6.375 1.00 89.44 83 TYR A N 1
ATOM 681 C CA . TYR A 1 83 ? 4.914 0.176 6.376 1.00 89.44 83 TYR A CA 1
ATOM 682 C C . TYR A 1 83 ? 4.823 -0.395 4.947 1.00 89.44 83 TYR A C 1
ATOM 684 O O . TYR A 1 83 ? 4.630 0.325 3.967 1.00 89.44 83 TYR A O 1
ATOM 692 N N . TYR A 1 84 ? 4.967 -1.711 4.823 1.00 88.19 84 TYR A N 1
ATOM 693 C CA . TYR A 1 84 ? 4.958 -2.444 3.560 1.00 88.19 84 TYR A CA 1
ATOM 694 C C . TYR A 1 84 ? 3.569 -2.992 3.210 1.00 88.19 84 TYR A C 1
ATOM 696 O O . TYR A 1 84 ? 3.155 -2.948 2.053 1.00 88.19 84 TYR A O 1
ATOM 704 N N . SER A 1 85 ? 2.824 -3.526 4.172 1.00 91.38 85 SER A N 1
ATOM 705 C CA . SER A 1 85 ? 1.484 -4.085 3.932 1.00 91.38 85 SER A CA 1
ATOM 706 C C . SER A 1 85 ? 0.587 -3.941 5.153 1.00 91.38 85 SER A C 1
ATOM 708 O O . SER A 1 85 ? 1.076 -3.783 6.270 1.00 91.38 85 SER A O 1
ATOM 710 N N . MET A 1 86 ? -0.724 -3.972 4.911 1.00 94.56 86 MET A N 1
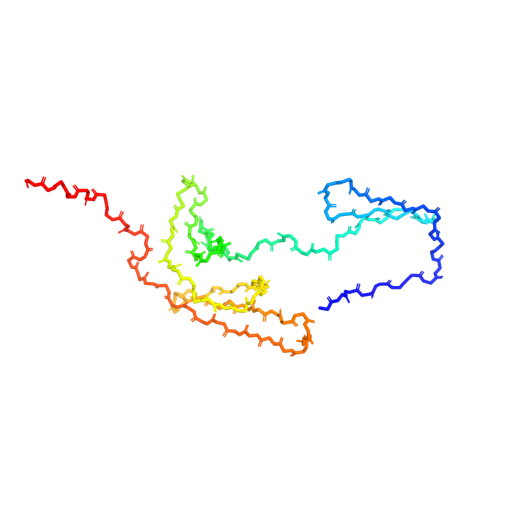ATOM 711 C CA . MET A 1 86 ? -1.778 -3.906 5.916 1.00 94.56 86 MET A CA 1
ATOM 712 C C . MET A 1 86 ? -2.768 -5.032 5.633 1.00 94.56 86 MET A C 1
ATOM 714 O O . MET A 1 86 ? -3.134 -5.250 4.480 1.00 94.56 86 MET A O 1
ATOM 718 N N . SER A 1 87 ? -3.199 -5.722 6.682 1.00 95.25 87 SER A N 1
ATOM 719 C CA . SER A 1 87 ? -4.319 -6.660 6.641 1.00 95.25 87 SER A CA 1
ATOM 720 C C . SER A 1 87 ? -5.307 -6.304 7.743 1.00 95.25 87 SER A C 1
ATOM 722 O O . SER A 1 87 ? -4.883 -5.973 8.850 1.00 95.25 87 SER A O 1
ATOM 724 N N . TYR A 1 88 ? -6.603 -6.360 7.444 1.00 96.06 88 TYR A N 1
ATOM 725 C CA . TYR A 1 88 ? -7.671 -6.123 8.412 1.00 96.06 88 TYR A CA 1
ATOM 726 C C . TYR A 1 88 ? -8.404 -7.427 8.721 1.00 96.06 88 TYR A C 1
ATOM 728 O O . TYR A 1 88 ? -8.799 -8.153 7.809 1.00 96.06 88 TYR A O 1
ATOM 736 N N . ASN A 1 89 ? -8.609 -7.696 10.008 1.00 95.19 89 ASN A N 1
ATOM 737 C CA . ASN A 1 89 ? -9.421 -8.794 10.505 1.00 95.19 89 ASN A CA 1
ATOM 738 C C . ASN A 1 89 ? -10.741 -8.245 11.084 1.00 95.19 89 ASN A C 1
ATOM 740 O O . ASN A 1 89 ? -10.708 -7.625 12.152 1.00 95.19 89 ASN A O 1
ATOM 744 N N . PRO A 1 90 ? -11.896 -8.498 10.438 1.00 91.56 90 PRO A N 1
ATOM 745 C CA . PRO A 1 90 ? -13.190 -8.018 10.916 1.00 91.56 90 PRO A CA 1
ATOM 746 C C . PRO A 1 90 ? -13.645 -8.680 12.221 1.00 91.56 90 PRO A C 1
ATOM 748 O O . PRO A 1 90 ? -14.353 -8.039 12.991 1.00 91.56 90 PRO A O 1
ATOM 751 N N . ALA A 1 91 ? -13.236 -9.923 12.499 1.00 92.75 91 ALA A N 1
ATOM 752 C CA . ALA A 1 91 ? -13.668 -10.638 13.704 1.00 92.75 91 ALA A CA 1
ATOM 753 C C . ALA A 1 91 ? -13.131 -9.980 14.986 1.00 92.75 91 ALA A C 1
ATOM 755 O O . ALA A 1 91 ? -13.846 -9.863 15.974 1.00 92.75 91 ALA A O 1
ATOM 756 N N . GLU A 1 92 ? -11.893 -9.486 14.926 1.00 93.31 92 GLU A N 1
ATOM 757 C CA . GLU A 1 92 ? -11.191 -8.867 16.058 1.00 93.31 92 GLU A CA 1
ATOM 758 C C . GLU A 1 92 ? -11.134 -7.335 15.960 1.00 93.31 92 GLU A C 1
ATOM 760 O O . GLU A 1 92 ? -10.491 -6.678 16.777 1.00 93.31 92 GLU A O 1
ATOM 765 N N . ASN A 1 93 ? -11.755 -6.754 14.924 1.00 93.25 93 ASN A N 1
ATOM 766 C CA . ASN A 1 93 ? -11.605 -5.348 14.542 1.00 93.25 93 ASN A CA 1
ATOM 767 C C . ASN A 1 93 ? -10.135 -4.883 14.601 1.00 93.25 93 ASN A C 1
ATOM 769 O O . ASN A 1 93 ? -9.810 -3.844 15.178 1.00 93.25 93 ASN A O 1
ATOM 773 N N . ALA A 1 94 ? -9.231 -5.695 14.053 1.00 95.81 94 ALA A N 1
ATOM 774 C CA . ALA A 1 94 ? -7.794 -5.540 14.237 1.00 95.81 94 ALA A CA 1
ATOM 775 C C . ALA A 1 94 ? -7.063 -5.383 12.905 1.00 95.81 94 ALA A C 1
ATOM 777 O O . ALA A 1 94 ? -7.465 -5.931 11.880 1.00 95.81 94 ALA A O 1
ATOM 778 N N . ILE A 1 95 ? -5.958 -4.646 12.931 1.00 95.75 95 ILE A N 1
ATOM 779 C CA . ILE A 1 95 ? -5.070 -4.427 11.798 1.00 95.75 95 ILE A CA 1
ATOM 780 C C . ILE A 1 95 ? -3.693 -4.988 12.107 1.00 95.75 95 ILE A C 1
ATOM 782 O O . ILE A 1 95 ? -3.086 -4.656 13.124 1.00 95.75 95 ILE A O 1
ATOM 786 N N . LEU A 1 96 ? -3.179 -5.780 11.171 1.00 95.62 96 LEU A N 1
ATOM 787 C CA . LEU A 1 96 ? -1.789 -6.198 11.131 1.00 95.62 96 LEU A CA 1
ATOM 788 C C . LEU A 1 96 ? -1.033 -5.322 10.131 1.00 95.62 96 LEU A C 1
ATOM 790 O O . LEU A 1 96 ? -1.324 -5.345 8.932 1.00 95.62 96 LEU A O 1
ATOM 794 N N . LEU A 1 97 ? -0.053 -4.569 10.621 1.00 94.19 97 LEU A N 1
ATOM 795 C CA . LEU A 1 97 ? 0.900 -3.832 9.801 1.00 94.19 97 LEU A CA 1
ATOM 796 C C . LEU A 1 97 ? 2.203 -4.617 9.687 1.00 94.19 97 LEU A C 1
ATOM 798 O O . LEU A 1 97 ? 2.699 -5.166 10.666 1.00 94.19 97 LEU A O 1
ATOM 802 N N . THR A 1 98 ? 2.774 -4.652 8.488 1.00 92.38 98 THR A N 1
ATOM 803 C CA . THR A 1 98 ? 4.067 -5.293 8.228 1.00 92.38 98 THR A CA 1
ATOM 804 C C . THR A 1 98 ? 5.072 -4.248 7.792 1.00 92.38 98 THR A C 1
ATOM 806 O O . THR A 1 98 ? 4.811 -3.518 6.840 1.00 92.38 98 THR A O 1
ATOM 809 N N . THR A 1 99 ? 6.247 -4.228 8.409 1.00 89.62 99 THR A N 1
ATOM 810 C CA . THR A 1 99 ? 7.396 -3.427 7.977 1.00 89.62 99 THR A CA 1
ATOM 811 C C . THR A 1 99 ? 8.509 -4.360 7.522 1.00 89.62 99 THR A C 1
ATOM 813 O O . THR A 1 99 ? 8.873 -5.290 8.239 1.00 89.62 99 THR A O 1
ATOM 816 N N . ARG A 1 100 ? 9.070 -4.117 6.334 1.00 85.69 100 ARG A N 1
ATOM 817 C CA . ARG A 1 100 ? 10.267 -4.825 5.857 1.00 85.69 100 ARG A CA 1
ATOM 818 C C . ARG A 1 100 ? 11.488 -3.964 6.127 1.00 85.69 100 ARG A C 1
ATOM 820 O O . ARG A 1 100 ? 11.487 -2.792 5.761 1.00 85.69 100 ARG A O 1
ATOM 827 N N . VAL A 1 101 ? 12.523 -4.534 6.736 1.00 81.94 101 VAL A N 1
ATOM 828 C CA . VAL A 1 101 ? 13.765 -3.806 7.018 1.00 81.94 101 VAL A CA 1
ATOM 829 C C . VAL A 1 101 ? 14.651 -3.862 5.769 1.00 81.94 101 VAL A C 1
ATOM 831 O O . VAL A 1 101 ? 15.089 -4.949 5.402 1.00 81.94 101 VAL A O 1
ATOM 834 N N . PRO A 1 102 ? 14.958 -2.738 5.089 1.00 76.00 102 PRO A N 1
ATOM 835 C CA . PRO A 1 102 ? 15.743 -2.787 3.850 1.00 76.00 102 PRO A CA 1
ATOM 836 C C . PRO A 1 102 ? 17.132 -3.410 4.035 1.00 76.00 102 PRO A C 1
ATOM 838 O O . PRO A 1 102 ? 17.598 -4.130 3.158 1.00 76.00 102 PRO A O 1
ATOM 841 N N . ALA A 1 103 ? 17.757 -3.172 5.192 1.00 79.44 103 ALA A N 1
ATOM 842 C CA . ALA A 1 103 ? 19.063 -3.723 5.547 1.00 79.44 103 ALA A CA 1
ATOM 843 C C . ALA A 1 103 ? 19.037 -5.226 5.894 1.00 79.44 103 ALA A C 1
ATOM 845 O O . ALA A 1 103 ? 20.089 -5.851 5.945 1.00 79.44 103 ALA A O 1
ATOM 846 N N . GLN A 1 104 ? 17.859 -5.803 6.154 1.00 82.38 104 GLN A N 1
ATOM 847 C CA . GLN A 1 104 ? 17.678 -7.209 6.521 1.00 82.38 104 GLN A CA 1
ATOM 848 C C . GLN A 1 104 ? 16.463 -7.768 5.763 1.00 82.38 104 GLN A C 1
ATOM 850 O O . GLN A 1 104 ? 15.362 -7.806 6.311 1.00 82.38 104 GLN A O 1
ATOM 855 N N . PRO A 1 105 ? 16.625 -8.150 4.483 1.00 75.50 105 PRO A N 1
ATOM 856 C CA . PRO A 1 105 ? 15.504 -8.481 3.602 1.00 75.50 105 PRO A CA 1
ATOM 857 C C . PRO A 1 105 ? 14.684 -9.696 4.058 1.00 75.50 105 PRO A C 1
ATOM 859 O O . PRO A 1 105 ? 13.502 -9.767 3.719 1.00 75.50 105 PRO A O 1
ATOM 862 N N . ASP A 1 106 ? 15.283 -10.594 4.841 1.00 84.44 106 ASP A N 1
ATOM 863 C CA . ASP A 1 106 ? 14.631 -11.791 5.387 1.00 84.44 106 ASP A CA 1
ATOM 864 C C . ASP A 1 106 ? 13.905 -11.518 6.715 1.00 84.44 106 ASP A C 1
ATOM 866 O O . ASP A 1 106 ? 13.145 -12.352 7.204 1.00 84.44 106 ASP A O 1
ATOM 870 N 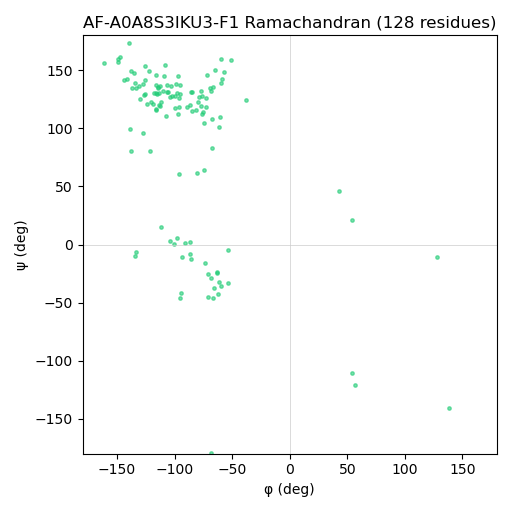N . THR A 1 107 ? 14.086 -10.322 7.283 1.00 85.25 107 THR A N 1
ATOM 871 C CA . THR A 1 107 ? 13.461 -9.905 8.538 1.00 85.25 107 THR A CA 1
ATOM 872 C C . THR A 1 107 ? 12.278 -8.980 8.261 1.00 85.25 107 THR A C 1
ATOM 874 O O . THR A 1 107 ? 12.387 -7.954 7.580 1.00 85.25 107 THR A O 1
ATOM 877 N N . SER A 1 108 ? 11.123 -9.312 8.837 1.00 88.69 108 SER A N 1
ATOM 878 C CA . SER A 1 108 ? 9.934 -8.455 8.839 1.00 88.69 108 SER A CA 1
ATOM 879 C C . SER A 1 108 ? 9.446 -8.228 10.264 1.00 88.69 108 SER A C 1
ATOM 881 O O . SER A 1 108 ? 9.474 -9.138 11.089 1.00 88.69 108 SER A O 1
ATOM 883 N N . ILE A 1 109 ? 8.999 -7.006 10.540 1.00 90.38 109 ILE A N 1
ATOM 884 C CA . ILE A 1 109 ? 8.394 -6.611 11.813 1.00 90.38 109 ILE A CA 1
ATOM 885 C C . ILE A 1 109 ? 6.884 -6.542 11.610 1.00 90.38 109 ILE A C 1
ATOM 887 O O . ILE A 1 109 ? 6.418 -6.020 10.594 1.00 90.38 109 ILE A O 1
ATOM 891 N N . TYR A 1 110 ? 6.137 -7.071 12.574 1.00 91.62 110 TYR A N 1
ATOM 892 C CA . TYR A 1 110 ? 4.683 -7.121 12.543 1.00 91.62 110 TYR A CA 1
ATOM 893 C C . TYR A 1 110 ? 4.118 -6.374 13.747 1.00 91.62 110 TYR A C 1
ATOM 895 O O . TYR A 1 110 ? 4.420 -6.721 14.887 1.00 91.62 110 TYR A O 1
ATOM 903 N N . ASP A 1 111 ? 3.281 -5.376 13.488 1.00 92.69 111 ASP A N 1
ATOM 904 C CA . ASP A 1 111 ? 2.587 -4.612 14.516 1.00 92.69 111 ASP A CA 1
ATOM 905 C C . ASP A 1 111 ? 1.087 -4.900 14.444 1.00 92.69 111 ASP A C 1
ATOM 907 O O . ASP A 1 111 ? 0.439 -4.630 13.430 1.00 92.69 111 ASP A O 1
ATOM 911 N N . LEU A 1 112 ? 0.532 -5.442 15.528 1.00 94.75 112 LEU A N 1
ATOM 912 C CA . LEU A 1 112 ? -0.904 -5.663 15.678 1.00 94.75 112 LEU A CA 1
ATOM 913 C C . LEU A 1 112 ? -1.541 -4.491 16.434 1.00 94.75 112 LEU A C 1
ATOM 915 O O . LEU A 1 112 ? -1.083 -4.122 17.521 1.00 94.75 112 LEU A O 1
ATOM 919 N N . TYR A 1 113 ? -2.611 -3.942 15.865 1.00 94.81 113 TYR A N 1
ATOM 920 C CA . TYR A 1 113 ? -3.415 -2.869 16.445 1.00 94.81 113 TYR A CA 1
ATOM 921 C C . TYR A 1 113 ? -4.886 -3.271 16.478 1.00 94.81 113 TYR A C 1
ATOM 923 O O . TYR A 1 113 ? -5.444 -3.641 15.451 1.00 94.81 113 TYR A O 1
ATOM 931 N N . THR A 1 114 ? -5.534 -3.143 17.630 1.00 95.19 114 THR A N 1
ATOM 932 C CA . THR A 1 114 ? -6.986 -3.328 17.759 1.00 95.19 114 THR A CA 1
ATOM 933 C C . THR A 1 114 ? -7.669 -1.975 17.679 1.00 95.19 114 THR A C 1
ATOM 935 O O . THR A 1 114 ? -7.322 -1.064 18.429 1.00 95.19 114 THR A O 1
ATOM 938 N N . ILE A 1 115 ? -8.633 -1.829 16.775 1.00 93.12 115 ILE A N 1
ATOM 939 C CA . ILE A 1 115 ? -9.381 -0.589 16.588 1.00 93.12 115 ILE A CA 1
ATOM 940 C C . ILE A 1 115 ? -10.467 -0.503 17.674 1.00 93.12 115 ILE A C 1
ATOM 942 O O . ILE A 1 115 ? -11.304 -1.408 17.765 1.00 93.12 115 ILE A O 1
ATOM 946 N N . PRO A 1 116 ? -10.494 0.564 18.495 1.00 87.81 116 PRO A N 1
ATOM 947 C CA . PRO A 1 116 ? -11.575 0.775 19.451 1.00 87.81 116 PRO A CA 1
ATOM 948 C C . PRO A 1 116 ? -12.924 0.856 18.732 1.00 87.81 116 PRO A C 1
ATOM 950 O O . PRO A 1 116 ? -13.012 1.420 17.642 1.00 87.81 116 PRO A O 1
ATOM 953 N N . LYS A 1 117 ? -13.985 0.309 19.333 1.00 78.88 117 LYS A N 1
ATOM 954 C CA . LYS A 1 117 ? -15.327 0.312 18.721 1.00 78.88 117 LYS A CA 1
ATOM 955 C C . LYS A 1 117 ? -15.860 1.733 18.492 1.00 78.88 117 LYS A C 1
ATOM 957 O O . LYS A 1 117 ? -16.480 1.973 17.463 1.00 78.88 117 LYS A O 1
ATOM 962 N N . ASP A 1 118 ? -15.486 2.665 19.366 1.00 74.50 118 ASP A N 1
ATOM 963 C CA . ASP A 1 118 ? -15.901 4.075 19.309 1.00 74.50 118 ASP A CA 1
ATOM 964 C C . ASP A 1 118 ? -14.914 4.952 18.505 1.00 74.50 118 ASP A C 1
ATOM 966 O O . ASP A 1 118 ? -15.078 6.168 18.377 1.00 74.50 118 ASP A O 1
ATOM 970 N N . ALA A 1 119 ? -13.849 4.357 17.947 1.00 64.94 119 ALA A N 1
ATOM 971 C CA . ALA A 1 119 ? -12.854 5.098 17.180 1.00 64.94 119 ALA A CA 1
ATOM 972 C C . ALA A 1 119 ? -13.478 5.620 15.878 1.00 64.94 119 ALA A C 1
ATOM 974 O O . ALA A 1 119 ? -13.767 4.874 14.938 1.00 64.94 119 ALA A O 1
ATOM 975 N N . GLY A 1 120 ? -13.688 6.934 15.831 1.00 59.12 120 GLY A N 1
ATOM 976 C CA . GLY A 1 120 ? -14.316 7.626 14.709 1.00 59.12 120 GLY A CA 1
ATOM 977 C C . GLY A 1 120 ? -15.491 8.524 15.100 1.00 59.12 120 GLY A C 1
ATOM 978 O O . GLY A 1 120 ? -15.940 9.319 14.271 1.00 59.12 120 GLY A O 1
ATOM 979 N N . GLU A 1 121 ? -15.955 8.420 16.346 1.00 61.59 121 GLU A N 1
ATOM 980 C CA . GLU A 1 121 ? -16.943 9.305 16.965 1.00 61.59 121 GLU A CA 1
ATOM 981 C C . GLU A 1 121 ? -16.228 10.390 17.785 1.00 61.59 121 GLU A C 1
ATOM 983 O O . GLU A 1 121 ? -16.357 10.486 19.000 1.00 61.59 121 GLU A O 1
ATOM 988 N N . SER A 1 122 ? -15.392 11.213 17.147 1.00 52.62 122 SER A N 1
ATOM 989 C CA . SER A 1 122 ? -14.865 12.394 17.837 1.00 52.62 122 SER A CA 1
ATOM 990 C C . SER A 1 122 ? -15.961 13.460 17.933 1.00 52.62 122 SER A C 1
ATOM 992 O O . SER A 1 122 ? -16.283 14.116 16.940 1.00 52.62 122 SER A O 1
ATOM 994 N N . ASN A 1 123 ? -16.507 13.588 19.146 1.00 43.25 123 ASN A N 1
ATOM 995 C CA . ASN A 1 123 ? -17.395 14.632 19.654 1.00 43.25 123 ASN A CA 1
ATOM 996 C C . ASN A 1 123 ? -17.052 16.042 19.147 1.00 43.25 123 ASN A C 1
ATOM 998 O O . ASN A 1 123 ? -15.971 16.571 19.405 1.00 43.25 123 ASN A O 1
ATOM 1002 N N . SER A 1 124 ? -18.033 16.700 18.531 1.00 39.69 124 SER A N 1
ATOM 1003 C CA . SER A 1 124 ? -18.067 18.146 18.306 1.00 39.69 124 SER A CA 1
ATOM 1004 C C . SER A 1 124 ? -18.532 18.889 19.567 1.00 39.69 124 SER A C 1
ATOM 1006 O O . SER A 1 124 ? -19.575 19.540 19.555 1.00 39.69 124 SER A O 1
ATOM 1008 N N . SER A 1 125 ? -17.802 18.782 20.677 1.00 35.69 125 SER A N 1
ATOM 1009 C CA . SER A 1 125 ? -18.080 19.584 21.876 1.00 35.69 125 SER A CA 1
ATOM 1010 C C . SER A 1 125 ? -16.855 20.407 22.244 1.00 35.69 125 SER A C 1
ATOM 1012 O O . SER A 1 125 ? -16.066 20.044 23.116 1.00 35.69 125 SER A O 1
ATOM 1014 N N . THR A 1 126 ? -16.699 21.528 21.546 1.00 37.72 126 THR A N 1
ATOM 1015 C CA . THR A 1 126 ? -15.879 22.651 21.994 1.00 37.72 126 THR A CA 1
ATOM 1016 C C . THR A 1 126 ? -16.483 23.167 23.302 1.00 37.72 126 THR A C 1
ATOM 1018 O O . THR A 1 126 ? -17.509 23.838 23.283 1.00 37.72 126 THR A O 1
ATOM 1021 N N . GLN A 1 127 ? -15.896 22.805 24.443 1.00 39.53 127 GLN A N 1
ATOM 1022 C CA . GLN A 1 127 ? -16.149 23.504 25.702 1.00 39.53 127 GLN A CA 1
ATOM 1023 C C . GLN A 1 127 ? -15.382 24.827 25.668 1.00 39.53 127 GLN A C 1
ATOM 1025 O O . GLN A 1 127 ? -14.151 24.841 25.658 1.00 39.53 127 GLN A O 1
ATOM 1030 N N . SER A 1 128 ? -16.122 25.930 25.609 1.00 36.12 128 SER A N 1
ATOM 1031 C CA . SER A 1 128 ? -15.620 27.270 25.910 1.00 36.12 128 SER A CA 1
ATOM 1032 C C . SER A 1 128 ? -15.340 27.364 27.415 1.00 36.12 128 SER A C 1
ATOM 1034 O O . SER A 1 128 ? -16.187 26.912 28.187 1.00 36.12 128 SER A O 1
ATOM 1036 N N . PRO A 1 129 ? -14.200 27.916 27.859 1.00 60.44 129 PRO A N 1
ATOM 1037 C CA . PRO A 1 129 ? -14.029 28.282 29.257 1.00 60.44 129 PRO A CA 1
ATOM 1038 C C . PRO A 1 129 ? -14.777 29.596 29.537 1.00 60.44 129 PRO A C 1
ATOM 1040 O O . PRO A 1 129 ? -14.657 30.541 28.752 1.00 60.44 129 PRO A O 1
ATOM 1043 N N . ASP A 1 130 ? -15.552 29.608 30.624 1.00 54.28 130 ASP A N 1
ATOM 1044 C CA . ASP A 1 130 ? -16.089 30.821 31.265 1.00 54.28 130 ASP A CA 1
ATOM 1045 C C . ASP A 1 130 ? -14.968 31.659 31.907 1.00 54.28 130 ASP A C 1
ATOM 1047 O O . ASP A 1 130 ? -13.979 31.058 32.399 1.00 54.28 130 ASP A O 1
#

Nearest PDB structures (foldseek):
  3ott-assembly2_A  TM=3.415E-01  e=1.774E-03  Bacteroides thetaiotaomicron
  8a98-assembly1_Sg  TM=4.167E-01  e=4.061E-02  Leishmania major strain Friedlin
  3opm-assembly3_C  TM=4.190E-01  e=3.218E-01  Homo sapiens
  6zqb-assembly1_UM  TM=3.113E-01  e=9.807E-01  Saccharomyces cerevisiae S288C
  5jrl-assembly1_A  TM=3.173E-01  e=1.667E+00  Sphingopyxis alaskensis RB2256

Mean predicted aligned error: 9.19 Å

pLDDT: mean 85.06, std 15.04, range [35.69, 96.81]

Radius of gyration: 20.75 Å; Cα contacts (8 Å, |Δi|>4): 200; chains: 1; bounding box: 39×43×61 Å

Organism: NCBI:txid392030

Solvent-accessible surface area (backbone atoms only — not comparable to full-atom values): 8250 Å² total; per-residue (Å²): 120,85,86,83,83,86,64,93,88,57,59,70,82,48,78,51,67,49,95,88,52,71,36,35,39,40,35,34,83,93,47,77,48,78,46,62,85,63,87,77,77,73,34,48,38,79,56,91,62,35,36,39,34,63,54,97,58,29,39,29,40,34,33,65,91,77,64,49,71,36,71,55,45,76,53,74,92,64,67,102,57,69,69,66,42,46,46,72,40,80,93,70,42,25,36,41,37,33,31,60,42,84,94,40,72,92,45,70,49,77,49,80,44,71,59,58,93,67,53,64,70,80,76,93,68,86,80,77,84,132

Foldseek 3Di:
DDDDDDDPPWDWDDKDDDPPAQWIKIATPVGIDIDGRDDPDFAWDDDPQWIFGDDDQFTWIARNVVRDIATQDGHDPPDPFHWDYWDADPVQCKIWTWGADPVHRVDIDIDIDHGDPCRRPDDPDDDDDD